Protein AF-A0A258BKN5-F1 (afdb_monomer_lite)

Foldseek 3Di:
DDDPPPPDDDDPDDDDDDPPWFAPDDPPDDDDPPDDGTGDDD

Secondary structure (DSSP, 8-state):
--------PPP----PPP---EESS-TT----TT--SEE---

pLDDT: mean 84.65, std 14.07, range [46.78, 97.0]

Sequence (42 aa):
MSHVKAGGSSKNIHNNAGARLGVKRFGGQAVTAGQVLVRQTG

Structure (mmCIF, N/CA/C/O backbone):
data_AF-A0A258BKN5-F1
#
_entry.id   AF-A0A258BKN5-F1
#
loop_
_atom_site.group_PDB
_atom_site.id
_atom_site.type_symbol
_atom_site.label_atom_id
_atom_site.label_alt_id
_atom_site.label_comp_id
_atom_site.label_asym_id
_atom_site.label_entity_id
_atom_site.label_seq_id
_atom_site.pdbx_PDB_ins_code
_atom_site.Cartn_x
_atom_site.Cartn_y
_atom_site.Cartn_z
_atom_site.occupancy
_atom_site.B_iso_or_equiv
_atom_site.auth_seq_id
_atom_site.auth_comp_id
_atom_site.auth_asym_id
_atom_site.auth_atom_id
_atom_site.pdbx_PDB_model_num
ATOM 1 N N . MET A 1 1 ? 31.622 1.476 -51.120 1.00 46.78 1 MET A N 1
ATOM 2 C CA . MET A 1 1 ? 30.486 1.568 -50.178 1.00 46.78 1 MET A CA 1
ATOM 3 C C . MET A 1 1 ? 31.049 1.805 -48.789 1.00 46.78 1 MET A C 1
ATOM 5 O O . MET A 1 1 ? 31.822 0.986 -48.313 1.00 46.78 1 MET A O 1
ATOM 9 N N . SER A 1 2 ? 30.764 2.982 -48.231 1.00 60.41 2 SER A N 1
ATOM 10 C CA . SER A 1 2 ? 31.263 3.465 -46.938 1.00 60.41 2 SER A CA 1
ATOM 11 C C . SER A 1 2 ? 30.885 2.504 -45.809 1.00 60.41 2 SER A C 1
ATOM 13 O O . SER A 1 2 ? 29.751 2.034 -45.741 1.00 60.41 2 SER A O 1
ATOM 15 N N . HIS A 1 3 ? 31.848 2.203 -44.942 1.00 60.59 3 HIS A N 1
ATOM 16 C CA . HIS A 1 3 ? 31.682 1.355 -43.770 1.00 60.59 3 HIS A CA 1
ATOM 17 C C . HIS A 1 3 ? 30.778 2.071 -42.757 1.00 60.59 3 HIS A C 1
ATOM 19 O O . HIS A 1 3 ? 31.257 2.759 -41.856 1.00 60.59 3 HIS A O 1
ATOM 25 N N . VAL A 1 4 ? 29.458 1.926 -42.883 1.00 61.81 4 VAL A N 1
ATOM 26 C CA . VAL A 1 4 ? 28.534 2.394 -41.847 1.00 61.81 4 VAL A CA 1
ATOM 27 C C . VAL A 1 4 ? 28.727 1.492 -40.626 1.00 61.81 4 VAL A C 1
ATOM 29 O O . VAL A 1 4 ? 28.175 0.398 -40.548 1.00 61.81 4 VAL A O 1
ATOM 32 N N . LYS A 1 5 ? 29.549 1.930 -39.663 1.00 62.62 5 LYS A N 1
ATOM 33 C CA . LYS A 1 5 ? 29.535 1.390 -38.296 1.00 62.62 5 LYS A CA 1
ATOM 34 C C . LYS A 1 5 ? 28.214 1.821 -37.658 1.00 62.62 5 LYS A C 1
ATOM 36 O O . LYS A 1 5 ? 28.143 2.858 -37.007 1.00 62.62 5 LYS A O 1
ATOM 41 N N . ALA A 1 6 ? 27.154 1.053 -37.881 1.00 61.97 6 ALA A N 1
ATOM 42 C CA . ALA A 1 6 ? 25.898 1.226 -37.166 1.00 61.97 6 ALA A CA 1
ATOM 43 C C . ALA A 1 6 ? 26.085 0.731 -35.721 1.00 61.97 6 ALA A C 1
ATOM 45 O O . ALA A 1 6 ? 25.841 -0.426 -35.405 1.00 61.97 6 ALA A O 1
ATOM 46 N N . GLY A 1 7 ? 26.597 1.605 -34.855 1.00 65.19 7 GLY A N 1
ATOM 47 C CA . GLY A 1 7 ? 26.757 1.368 -33.420 1.00 65.19 7 GLY A CA 1
ATOM 48 C C . GLY A 1 7 ? 25.748 2.173 -32.610 1.00 65.19 7 GLY A C 1
ATOM 49 O O . GLY A 1 7 ? 26.135 2.948 -31.742 1.00 65.19 7 GLY A O 1
ATOM 50 N N . GLY A 1 8 ? 24.460 2.058 -32.933 1.00 69.31 8 GLY A N 1
ATOM 51 C CA . GLY A 1 8 ? 23.401 2.636 -32.110 1.00 69.31 8 GLY A CA 1
ATOM 52 C C . GLY A 1 8 ? 23.105 1.711 -30.933 1.00 69.31 8 GLY A C 1
ATOM 53 O O . GLY A 1 8 ? 22.492 0.668 -31.125 1.00 69.31 8 GLY A O 1
ATOM 54 N N . SER A 1 9 ? 23.539 2.071 -29.725 1.00 73.38 9 SER A N 1
ATOM 55 C CA . SER A 1 9 ? 23.124 1.361 -28.510 1.00 73.38 9 SER A CA 1
ATOM 56 C C . SER A 1 9 ? 21.717 1.813 -28.121 1.00 73.38 9 SER A C 1
ATOM 58 O O . SER A 1 9 ? 21.497 2.997 -27.850 1.00 73.38 9 SER A O 1
ATOM 60 N N . SER A 1 10 ? 20.750 0.893 -28.098 1.00 72.62 10 SER A N 1
ATOM 61 C CA . SER A 1 10 ? 19.456 1.175 -27.480 1.00 72.62 10 SER A CA 1
ATOM 62 C C . SER A 1 10 ? 19.663 1.315 -25.973 1.00 72.62 10 SER A C 1
ATOM 64 O O . SER A 1 10 ? 20.116 0.379 -25.313 1.00 72.62 10 SER A O 1
ATOM 66 N N . LYS A 1 11 ? 19.315 2.467 -25.390 1.00 75.12 11 LYS A N 1
ATOM 67 C CA . LYS A 1 11 ? 19.225 2.563 -23.928 1.00 75.12 11 LYS A CA 1
ATOM 68 C C . LYS A 1 11 ? 18.073 1.664 -23.473 1.00 75.12 11 LYS A C 1
ATOM 70 O O . LYS A 1 11 ? 16.926 1.923 -23.826 1.00 75.12 11 LYS A O 1
ATOM 75 N N . ASN A 1 12 ? 18.375 0.635 -22.682 1.00 73.50 12 ASN A N 1
ATOM 76 C CA . ASN A 1 12 ? 17.381 -0.220 -22.028 1.00 73.50 12 ASN A CA 1
ATOM 77 C C . ASN A 1 12 ? 16.648 0.567 -20.932 1.00 73.50 12 ASN A C 1
ATOM 79 O O . ASN A 1 12 ? 16.930 0.428 -19.741 1.00 73.50 12 ASN A O 1
ATOM 83 N N . ILE A 1 13 ? 15.734 1.444 -21.341 1.00 71.31 13 ILE A N 1
ATOM 84 C CA . ILE A 1 13 ? 14.904 2.240 -20.438 1.00 71.31 13 ILE A CA 1
ATOM 85 C C . ILE A 1 13 ? 13.653 1.414 -20.145 1.00 71.31 13 ILE A C 1
ATOM 87 O O . ILE A 1 13 ? 12.692 1.417 -20.911 1.00 71.31 13 ILE A O 1
ATOM 91 N N . HIS A 1 14 ? 13.686 0.667 -19.043 1.00 77.19 14 HIS A N 1
ATOM 92 C CA . HIS A 1 14 ? 12.533 -0.087 -18.566 1.00 77.19 14 HIS A CA 1
ATOM 93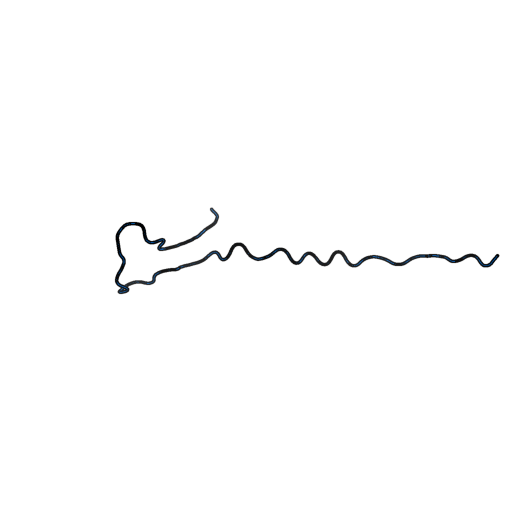 C C . HIS A 1 14 ? 11.585 0.858 -17.829 1.00 77.19 14 HIS A C 1
ATOM 95 O O . HIS A 1 14 ? 11.908 1.352 -16.751 1.00 77.19 14 HIS A O 1
ATOM 101 N N . ASN A 1 15 ? 10.412 1.098 -18.407 1.00 79.94 15 ASN A N 1
ATOM 102 C CA . ASN A 1 15 ? 9.329 1.827 -17.755 1.00 79.94 15 ASN A CA 1
ATOM 103 C C . ASN A 1 15 ? 8.098 0.922 -17.647 1.00 79.94 15 ASN A C 1
ATOM 105 O O . ASN A 1 15 ? 7.122 1.082 -18.380 1.00 79.94 15 ASN A O 1
ATOM 109 N N . ASN A 1 16 ? 8.160 -0.071 -16.761 1.00 82.81 16 ASN A N 1
ATOM 110 C CA . ASN A 1 16 ? 6.983 -0.874 -16.451 1.00 82.81 16 ASN A CA 1
ATOM 111 C C . ASN A 1 16 ? 6.037 -0.044 -15.582 1.00 82.81 16 ASN A C 1
ATOM 113 O O . ASN A 1 16 ? 6.466 0.604 -14.626 1.00 82.81 16 ASN A O 1
ATOM 117 N N . ALA A 1 17 ? 4.739 -0.097 -15.879 1.00 88.00 17 ALA A N 1
ATOM 118 C CA . ALA A 1 17 ? 3.744 0.526 -15.021 1.00 88.00 17 ALA A CA 1
ATOM 119 C C . ALA A 1 17 ? 3.863 -0.041 -13.596 1.00 88.00 17 ALA A C 1
ATOM 121 O O . ALA A 1 17 ? 3.857 -1.256 -13.393 1.00 88.00 17 ALA A O 1
ATOM 122 N N . GLY A 1 18 ? 3.976 0.842 -12.603 1.00 87.50 18 GLY A N 1
ATOM 123 C CA . GLY A 1 18 ? 4.058 0.422 -11.208 1.00 87.50 18 GLY A CA 1
ATOM 124 C C . GLY A 1 18 ? 2.798 -0.336 -10.776 1.00 87.50 18 GLY A C 1
ATOM 125 O O . GLY A 1 18 ? 1.687 0.010 -11.172 1.00 87.50 18 GLY A O 1
ATOM 126 N N . ALA A 1 19 ? 2.945 -1.326 -9.893 1.00 90.19 19 ALA A N 1
ATOM 127 C CA . ALA A 1 19 ? 1.848 -2.185 -9.421 1.00 90.19 19 ALA A CA 1
ATOM 128 C C . ALA A 1 19 ? 0.827 -1.480 -8.495 1.00 90.19 19 ALA A C 1
ATOM 130 O O . ALA A 1 19 ? -0.076 -2.117 -7.948 1.00 90.19 19 ALA A O 1
ATOM 131 N N . ARG A 1 20 ? 0.960 -0.157 -8.308 1.00 93.88 20 ARG A N 1
ATOM 132 C CA . ARG A 1 20 ? 0.078 0.688 -7.480 1.00 93.88 20 ARG A CA 1
ATOM 133 C C . ARG A 1 20 ? -0.094 0.120 -6.066 1.00 93.88 20 ARG A C 1
ATOM 135 O O . ARG A 1 20 ? -1.204 0.118 -5.523 1.00 93.88 20 ARG A O 1
ATOM 142 N N . LEU A 1 21 ? 0.997 -0.371 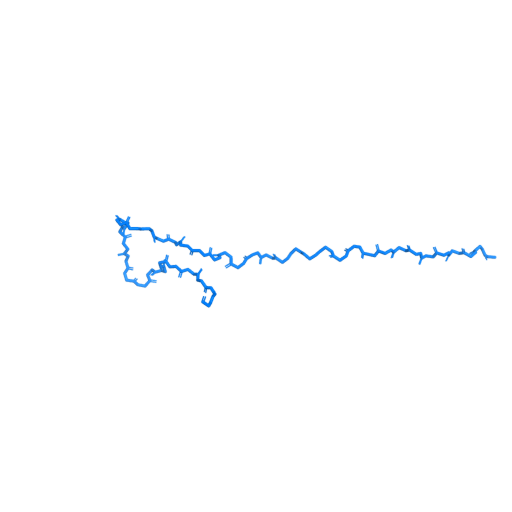-5.482 1.00 95.88 21 LEU A N 1
ATOM 143 C CA . LEU A 1 21 ? 1.043 -0.862 -4.106 1.00 95.88 21 LEU A CA 1
ATOM 144 C C . LEU A 1 21 ? 0.763 0.270 -3.101 1.00 95.88 21 LEU A C 1
ATOM 146 O O . LEU A 1 21 ? 0.588 1.435 -3.470 1.00 95.88 21 LEU A O 1
ATOM 150 N N . GLY A 1 22 ? 0.652 -0.087 -1.831 1.00 96.00 22 GLY A N 1
ATOM 151 C CA . GLY A 1 22 ? 0.470 0.824 -0.711 1.00 96.00 22 GLY A CA 1
ATOM 152 C C . GLY A 1 22 ? -0.922 0.785 -0.089 1.00 96.00 22 GLY A C 1
ATOM 153 O O . GLY A 1 22 ? -1.825 0.052 -0.515 1.00 96.00 22 GLY A O 1
ATOM 154 N N . VAL A 1 23 ? -1.070 1.618 0.937 1.00 96.94 23 VAL A N 1
ATOM 155 C CA . VAL A 1 23 ? -2.286 1.770 1.737 1.00 96.94 23 VAL A CA 1
ATOM 156 C C . VAL A 1 23 ? -3.379 2.447 0.912 1.00 96.94 23 VAL A C 1
ATOM 158 O O . VAL A 1 23 ? -3.135 3.425 0.206 1.00 96.94 23 VAL A O 1
ATOM 161 N N . LYS A 1 24 ? -4.586 1.888 0.961 1.00 96.50 24 LYS A N 1
ATOM 162 C CA . LYS A 1 24 ? -5.785 2.372 0.255 1.00 96.50 24 LYS A CA 1
ATOM 163 C C . LYS A 1 24 ? -6.808 2.976 1.210 1.00 96.50 24 LYS A C 1
ATOM 165 O O . LYS A 1 24 ? -7.568 3.859 0.807 1.00 96.50 24 LYS A O 1
ATOM 170 N N . ARG A 1 25 ? -6.803 2.521 2.465 1.00 96.56 25 ARG A N 1
ATOM 171 C CA . ARG A 1 25 ? -7.604 3.066 3.560 1.00 96.56 25 ARG A CA 1
ATOM 172 C C . ARG A 1 25 ? -6.744 3.227 4.804 1.00 96.56 25 ARG A C 1
ATOM 174 O O . ARG A 1 25 ? -6.056 2.292 5.199 1.00 96.56 25 ARG A O 1
ATOM 181 N N . PHE A 1 26 ? -6.788 4.418 5.388 1.00 95.62 26 PHE A N 1
ATOM 182 C CA . PHE A 1 26 ? -6.085 4.752 6.628 1.00 95.62 26 PHE A CA 1
ATOM 183 C C . PHE A 1 26 ? -7.026 4.630 7.837 1.00 95.62 26 PHE A C 1
ATOM 185 O O . PHE A 1 26 ? -8.243 4.518 7.675 1.0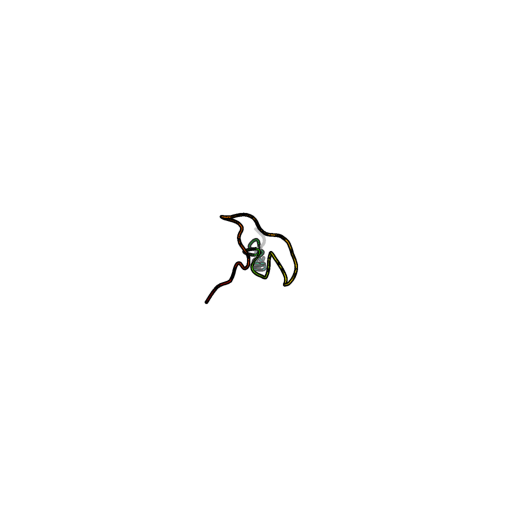0 95.62 26 PHE A O 1
ATOM 192 N N . GLY A 1 27 ? -6.469 4.651 9.051 1.00 96.50 27 GLY A N 1
ATOM 193 C CA . GLY A 1 27 ? -7.251 4.579 10.289 1.00 9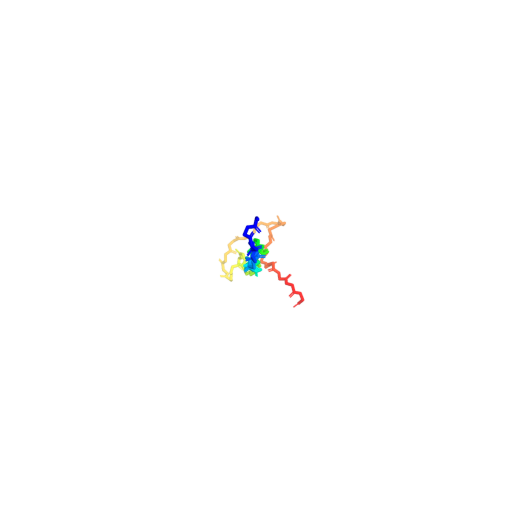6.50 27 GLY A CA 1
ATOM 194 C C . GLY A 1 27 ? -8.314 5.680 10.376 1.00 96.50 27 GLY A C 1
ATOM 195 O O . GLY A 1 27 ? -8.066 6.819 9.988 1.00 96.50 27 GLY A O 1
ATOM 196 N N . GLY A 1 28 ? -9.508 5.329 10.860 1.00 95.00 28 GLY A N 1
ATOM 197 C CA . GLY A 1 28 ? -10.640 6.256 10.997 1.00 95.00 28 GLY A CA 1
ATOM 198 C C . GLY A 1 28 ? -11.470 6.472 9.726 1.00 95.00 28 GLY A C 1
ATOM 199 O O . GLY A 1 28 ? -12.473 7.177 9.772 1.00 95.00 28 GLY A O 1
ATOM 200 N N . GLN A 1 29 ? -11.103 5.860 8.597 1.00 96.69 29 GLN A N 1
ATOM 201 C CA . GLN A 1 29 ? -11.921 5.904 7.383 1.00 96.69 29 GLN A CA 1
ATOM 202 C C . GLN A 1 29 ? -13.013 4.830 7.415 1.00 96.69 29 GLN A C 1
ATOM 204 O O . GLN A 1 29 ? -12.758 3.682 7.778 1.00 96.69 29 GLN A O 1
ATOM 209 N N . ALA A 1 30 ? -14.226 5.189 6.988 1.00 95.44 30 ALA A N 1
ATOM 210 C CA . ALA A 1 30 ? -15.315 4.232 6.831 1.00 95.44 30 ALA A CA 1
ATOM 211 C C . ALA A 1 30 ? -15.009 3.245 5.691 1.00 95.44 30 ALA A C 1
ATOM 213 O O . A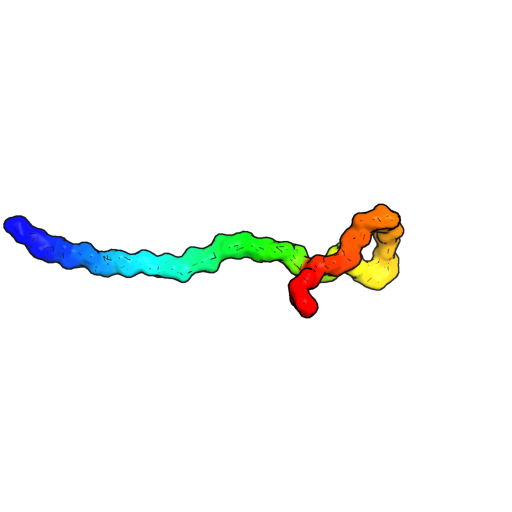LA A 1 30 ? -14.587 3.648 4.603 1.00 95.44 30 ALA A O 1
ATOM 214 N N . VAL A 1 31 ? -15.244 1.954 5.934 1.00 96.06 31 VAL A N 1
ATOM 215 C CA . VAL A 1 31 ? -15.029 0.881 4.956 1.00 96.06 31 VAL A CA 1
ATOM 216 C C . VAL A 1 31 ? -16.256 -0.012 4.875 1.00 96.06 31 VAL A C 1
ATOM 218 O O . VAL A 1 31 ? -16.893 -0.310 5.882 1.00 96.06 31 VAL A O 1
ATOM 221 N N . THR A 1 32 ? -16.599 -0.433 3.660 1.00 96.94 32 THR A N 1
ATOM 222 C CA . THR A 1 32 ? -17.636 -1.443 3.430 1.00 96.94 32 THR A CA 1
ATOM 223 C C . THR A 1 32 ? -17.006 -2.827 3.322 1.00 96.94 32 THR A C 1
ATOM 225 O O . THR A 1 32 ? -15.817 -2.960 3.013 1.00 96.94 32 THR A O 1
ATOM 228 N N . ALA A 1 33 ? -17.808 -3.872 3.533 1.00 95.88 33 ALA A N 1
ATOM 229 C CA . ALA A 1 33 ? -17.368 -5.244 3.306 1.00 95.88 33 ALA A CA 1
ATOM 230 C C . ALA A 1 33 ? -16.818 -5.407 1.874 1.00 95.88 33 ALA A C 1
ATOM 232 O O . ALA A 1 33 ? -17.388 -4.884 0.916 1.00 95.88 33 ALA A O 1
ATOM 233 N N . GLY A 1 34 ? -15.679 -6.093 1.743 1.00 95.25 34 GLY A N 1
ATOM 234 C CA . GLY A 1 34 ? -15.001 -6.320 0.461 1.00 95.25 34 GLY A CA 1
ATOM 235 C C . GLY A 1 34 ? -14.065 -5.198 -0.012 1.00 95.25 34 GLY A C 1
ATOM 236 O O . GLY A 1 34 ? -13.429 -5.353 -1.054 1.00 95.25 34 GLY A O 1
ATOM 237 N N . GLN A 1 35 ? -13.924 -4.086 0.721 1.00 96.44 35 GLN A N 1
ATOM 238 C CA . GLN A 1 35 ? -12.930 -3.063 0.371 1.00 96.44 35 GLN A CA 1
ATOM 239 C C . GLN A 1 35 ? -11.495 -3.505 0.686 1.00 96.44 35 GLN A C 1
ATOM 241 O O . GLN A 1 35 ? -11.210 -4.112 1.715 1.00 96.44 35 GLN A O 1
ATOM 246 N N . VAL A 1 36 ? -10.565 -3.129 -0.195 1.00 95.06 36 VAL A N 1
ATOM 247 C CA . VAL A 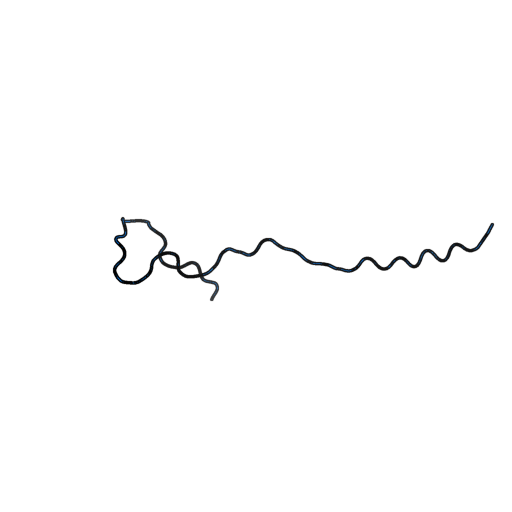1 36 ? -9.126 -3.352 -0.008 1.00 95.06 36 VAL A CA 1
ATOM 248 C C . VAL A 1 36 ? -8.553 -2.258 0.889 1.00 95.06 36 VAL A C 1
ATOM 250 O O . VAL A 1 36 ? -8.663 -1.077 0.562 1.00 95.06 36 VAL A O 1
ATOM 253 N N . LEU A 1 37 ? -7.894 -2.647 1.983 1.00 95.56 37 LEU A N 1
ATOM 254 C CA . LEU A 1 37 ? -7.236 -1.707 2.901 1.00 95.56 37 LEU A CA 1
ATOM 255 C C . LEU A 1 37 ? -5.791 -1.414 2.490 1.00 95.56 37 LEU A C 1
ATOM 257 O O . LEU A 1 37 ? -5.362 -0.263 2.508 1.00 95.56 37 LEU A O 1
ATOM 261 N N . VAL A 1 38 ? -5.052 -2.438 2.061 1.00 96.50 38 VAL A N 1
ATOM 262 C CA . VAL A 1 38 ? -3.650 -2.344 1.634 1.00 96.50 38 VAL A CA 1
ATOM 263 C C . VAL A 1 38 ? -3.425 -3.281 0.453 1.00 96.50 38 VAL A C 1
ATOM 265 O O . VAL A 1 38 ? -3.975 -4.380 0.407 1.00 96.50 38 VAL A O 1
ATOM 268 N N . ARG A 1 39 ? -2.604 -2.850 -0.507 1.00 97.00 39 ARG A N 1
ATOM 269 C CA . ARG A 1 39 ? -2.052 -3.720 -1.551 1.00 97.00 39 ARG A CA 1
ATOM 270 C C . ARG A 1 39 ? -0.541 -3.758 -1.382 1.00 97.00 39 ARG A C 1
ATOM 272 O O . ARG A 1 39 ? 0.116 -2.770 -1.688 1.00 97.00 39 ARG A O 1
ATOM 279 N N . GLN A 1 40 ? -0.000 -4.868 -0.906 1.00 95.31 40 GLN A N 1
ATOM 280 C CA . GLN A 1 40 ? 1.436 -5.029 -0.684 1.00 95.31 40 GLN A CA 1
ATOM 281 C C . GLN A 1 40 ? 1.972 -6.255 -1.415 1.00 95.31 40 GLN A C 1
ATOM 283 O O . GLN A 1 40 ? 1.209 -7.126 -1.832 1.00 95.31 40 GLN A O 1
ATOM 288 N N . THR A 1 41 ? 3.286 -6.291 -1.572 1.00 94.00 41 THR A N 1
ATOM 289 C CA . THR A 1 41 ? 4.046 -7.472 -1.980 1.00 94.00 41 THR A CA 1
ATOM 290 C C . THR A 1 41 ? 4.907 -7.883 -0.805 1.00 94.00 41 THR A C 1
ATOM 292 O O . THR A 1 41 ? 5.700 -7.045 -0.389 1.00 94.00 41 THR A O 1
ATOM 295 N N . GLY A 1 42 ? 4.767 -9.132 -0.344 1.00 86.19 42 GLY A N 1
ATOM 296 C CA . GLY A 1 42 ? 5.575 -9.704 0.740 1.00 86.19 42 GLY A CA 1
ATOM 297 C C . GLY A 1 42 ? 5.396 -8.973 2.055 1.00 86.19 42 GLY A C 1
ATOM 298 O O . GLY A 1 42 ? 6.149 -8.007 2.280 1.00 86.19 42 GLY A O 1
#

Radius of gyration: 23.39 Å; chains: 1; bounding box: 49×16×61 Å